Protein AF-A0A7E6FH90-F1 (afdb_monomer_lite)

Radius of gyration: 31.19 Å; chains: 1; bounding box: 46×38×112 Å

Secondary structure (DSSP, 8-state):
--PPPPTT-------------------S-SSSS-S------HHHHHHHHHHHHHHHHHHHTT--TT--HHHHHHHHHHHHHTT-HHHHHHHHHHHHHHHHHHHHHHHHHHHHHHHHTT-

Organism: NCBI:txid2607531

Foldseek 3Di:
DDDDDDPPPDDDDDDDDPPPPDDDDDDPPPPPPPDDLPVDDPVLLVVLLVLLLVCVVCVLVVNNPPDDPVSNVVSQVVCVVN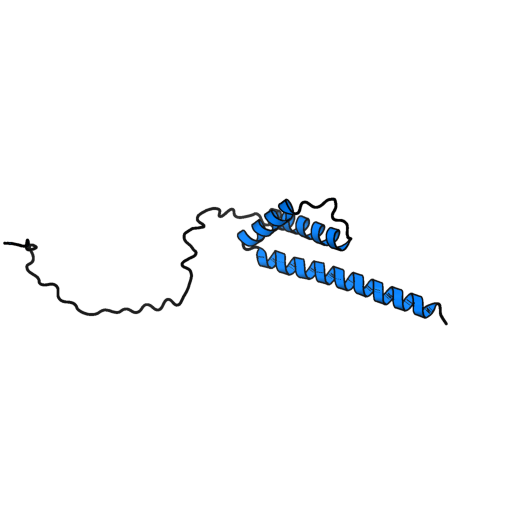VNVVVNVVSVVVSVVVSVVVVVVVVVVVVVVVVVVPD

Structure (mmCIF, N/CA/C/O backbone):
data_AF-A0A7E6FH90-F1
#
_entry.id   AF-A0A7E6FH90-F1
#
loop_
_atom_site.group_PDB
_atom_site.id
_atom_site.type_symbol
_atom_site.label_atom_id
_atom_site.label_alt_id
_atom_site.label_comp_id
_atom_site.label_asym_id
_atom_site.label_entity_id
_atom_site.label_seq_id
_atom_site.pdbx_PDB_ins_code
_atom_site.Cartn_x
_atom_site.Cartn_y
_atom_site.Cartn_z
_atom_site.occupancy
_atom_site.B_iso_or_equiv
_atom_site.auth_seq_id
_atom_site.auth_comp_id
_atom_site.auth_asym_id
_atom_site.auth_atom_id
_atom_site.pdbx_PDB_model_num
ATOM 1 N N . MET A 1 1 ? 6.254 1.906 -77.725 1.00 40.09 1 MET A N 1
ATOM 2 C CA . MET A 1 1 ? 7.715 1.812 -77.508 1.00 40.09 1 MET A CA 1
ATOM 3 C C . MET A 1 1 ? 7.954 2.051 -76.023 1.00 40.09 1 MET A C 1
ATOM 5 O O . MET A 1 1 ? 7.468 3.061 -75.552 1.00 40.09 1 MET A O 1
ATOM 9 N N . ALA A 1 2 ? 8.601 1.249 -75.191 1.00 45.19 2 ALA A N 1
ATOM 10 C CA . ALA A 1 2 ? 8.924 -0.172 -75.115 1.00 45.19 2 ALA A CA 1
ATOM 11 C C . ALA A 1 2 ? 9.238 -0.372 -73.613 1.00 45.19 2 ALA A C 1
ATOM 13 O O . ALA A 1 2 ? 10.025 0.399 -73.067 1.00 45.19 2 ALA A O 1
ATOM 14 N N . PHE A 1 3 ? 8.593 -1.316 -72.924 1.00 42.59 3 PHE A N 1
ATOM 15 C CA . PHE A 1 3 ? 9.002 -1.680 -71.562 1.00 42.59 3 PHE A CA 1
ATOM 16 C C . PHE A 1 3 ? 10.202 -2.641 -71.643 1.00 42.59 3 PHE A C 1
ATOM 18 O O . PHE A 1 3 ? 10.192 -3.512 -72.517 1.00 42.59 3 PHE A O 1
ATOM 25 N N . PRO A 1 4 ? 11.228 -2.504 -70.782 1.00 48.22 4 PRO A N 1
ATOM 26 C CA . PRO A 1 4 ? 12.382 -3.399 -70.791 1.00 48.22 4 PRO A CA 1
ATOM 27 C C . PRO A 1 4 ? 12.004 -4.810 -70.317 1.00 48.22 4 PRO A C 1
ATOM 29 O O . PRO A 1 4 ? 11.302 -4.970 -69.321 1.00 48.22 4 PRO A O 1
ATOM 32 N N . LEU A 1 5 ? 12.504 -5.821 -71.032 1.00 49.34 5 LEU A N 1
ATOM 33 C CA . LEU A 1 5 ? 12.411 -7.242 -70.695 1.00 49.34 5 LEU A CA 1
ATOM 34 C C . LEU A 1 5 ? 13.576 -7.642 -69.775 1.00 49.34 5 LEU A C 1
ATOM 36 O O . LEU A 1 5 ? 14.723 -7.274 -70.033 1.00 49.34 5 LEU A O 1
ATOM 40 N N . ASP A 1 6 ? 13.286 -8.419 -68.732 1.00 55.72 6 ASP A N 1
ATOM 41 C CA . ASP A 1 6 ? 14.291 -9.127 -67.932 1.00 55.72 6 ASP A CA 1
ATOM 42 C C . ASP A 1 6 ? 14.869 -10.329 -68.711 1.00 55.72 6 ASP A C 1
ATOM 44 O O . ASP A 1 6 ? 14.198 -10.903 -69.576 1.00 55.72 6 ASP A O 1
ATOM 48 N N . LYS A 1 7 ? 16.123 -10.708 -68.424 1.00 59.00 7 LYS A N 1
ATOM 49 C CA . LYS A 1 7 ? 16.938 -11.638 -69.237 1.00 59.00 7 LYS A CA 1
ATOM 50 C C . LYS A 1 7 ? 16.458 -13.097 -69.265 1.00 59.00 7 LYS A C 1
ATOM 52 O O . LYS A 1 7 ? 17.054 -13.902 -69.972 1.00 59.00 7 LYS A O 1
ATOM 57 N N . GLU A 1 8 ? 15.387 -13.436 -68.557 1.00 60.16 8 GLU A N 1
ATOM 58 C CA . GLU A 1 8 ? 14.900 -14.814 -68.417 1.00 60.16 8 GLU A CA 1
ATOM 59 C C . GLU A 1 8 ? 13.518 -15.074 -69.050 1.00 60.16 8 GLU A C 1
ATOM 61 O O . GLU A 1 8 ? 13.019 -16.193 -68.964 1.00 60.16 8 GLU A O 1
ATOM 66 N N . GLY A 1 9 ? 12.886 -14.090 -69.707 1.00 57.12 9 GLY A N 1
ATOM 67 C CA . GLY A 1 9 ? 11.748 -14.330 -70.614 1.00 57.12 9 GLY A CA 1
ATOM 68 C C . GLY A 1 9 ? 10.531 -15.071 -70.031 1.00 57.12 9 GLY A C 1
ATOM 69 O O . GLY A 1 9 ? 9.814 -15.735 -70.779 1.00 57.12 9 GLY A O 1
ATOM 70 N N . ARG A 1 10 ? 10.269 -14.993 -68.718 1.00 51.53 10 ARG A N 1
ATOM 71 C CA . ARG A 1 10 ? 9.124 -15.672 -68.086 1.00 51.53 10 ARG A CA 1
ATOM 72 C C . ARG A 1 10 ? 8.052 -14.689 -67.623 1.00 51.53 10 ARG A C 1
ATOM 74 O O . ARG A 1 10 ? 8.300 -13.791 -66.825 1.00 51.53 10 ARG A O 1
ATOM 81 N N . HIS A 1 11 ? 6.837 -14.915 -68.119 1.00 42.75 11 HIS A N 1
ATOM 82 C CA . HIS A 1 11 ? 5.613 -14.269 -67.662 1.00 42.75 11 HIS A CA 1
ATOM 83 C C . HIS A 1 11 ? 5.317 -14.681 -66.214 1.00 42.75 11 HIS A C 1
ATOM 85 O O . HIS A 1 11 ? 5.300 -15.869 -65.892 1.00 42.75 11 HIS A O 1
ATOM 91 N N . ALA A 1 12 ? 5.059 -13.702 -65.345 1.00 49.88 12 ALA A N 1
ATOM 92 C CA . ALA A 1 12 ? 4.534 -13.960 -64.012 1.00 49.88 12 ALA A CA 1
ATOM 93 C C . ALA A 1 12 ? 3.156 -14.633 -64.128 1.00 49.88 12 ALA A C 1
ATOM 95 O O . ALA A 1 12 ? 2.248 -14.083 -64.749 1.00 49.88 12 ALA A O 1
ATOM 96 N N . SER A 1 13 ? 2.995 -15.808 -63.515 1.00 45.16 13 SER A N 1
ATOM 97 C CA . SER A 1 13 ? 1.690 -16.436 -63.316 1.00 45.16 13 SER A CA 1
ATOM 98 C C . SER A 1 13 ? 1.565 -16.910 -61.875 1.00 45.16 13 SER A C 1
ATOM 100 O O . SER A 1 13 ? 2.428 -17.609 -61.348 1.00 45.16 13 SER A O 1
ATOM 102 N N . ALA A 1 14 ? 0.479 -16.473 -61.248 1.00 49.00 14 ALA A N 1
ATOM 103 C CA . ALA A 1 14 ? 0.104 -16.757 -59.878 1.00 49.00 14 ALA A CA 1
ATOM 104 C C . ALA A 1 14 ? -0.195 -18.248 -59.666 1.00 49.00 14 ALA A C 1
ATOM 106 O O . ALA A 1 14 ? -0.982 -18.838 -60.405 1.00 49.00 14 ALA A O 1
ATOM 107 N N . THR A 1 15 ? 0.351 -18.826 -58.596 1.00 48.94 15 THR A N 1
ATOM 108 C CA . THR A 1 15 ? -0.138 -20.081 -58.010 1.00 48.94 15 THR A CA 1
ATOM 109 C C . THR A 1 15 ? -0.150 -19.976 -56.490 1.00 48.94 15 THR A C 1
ATOM 111 O O . THR A 1 15 ? 0.787 -19.477 -55.870 1.00 48.94 15 THR A O 1
ATOM 114 N N . ALA A 1 16 ? -1.275 -20.403 -55.925 1.00 45.16 16 ALA A N 1
ATOM 115 C CA . ALA A 1 16 ? -1.746 -20.176 -54.571 1.00 45.16 16 ALA A CA 1
ATOM 116 C C . ALA A 1 16 ? -0.894 -20.817 -53.463 1.00 45.16 16 ALA A C 1
ATOM 118 O O . ALA A 1 16 ? -0.375 -21.920 -53.598 1.00 45.16 16 ALA A O 1
ATOM 119 N N . GLY A 1 17 ? -0.869 -20.140 -52.314 1.00 38.62 17 GLY A N 1
ATOM 120 C CA . GLY A 1 17 ? -0.299 -20.635 -51.066 1.00 38.62 17 GLY A CA 1
ATOM 121 C C . GLY A 1 17 ? -0.767 -19.798 -49.880 1.00 38.62 17 GLY A C 1
ATOM 122 O O . GLY A 1 17 ? 0.045 -19.203 -49.179 1.00 38.62 17 GLY A O 1
ATOM 123 N N . LEU A 1 18 ? -2.088 -19.718 -49.674 1.00 46.38 18 LEU A N 1
ATOM 124 C CA . LEU A 1 18 ? -2.695 -19.183 -48.452 1.00 46.38 18 LEU A CA 1
ATOM 125 C C . LEU A 1 18 ? -2.330 -20.108 -47.276 1.00 46.38 18 LEU A C 1
ATOM 127 O O . LEU A 1 18 ? -3.100 -20.976 -46.873 1.00 46.38 18 LEU A O 1
ATOM 131 N N . HIS A 1 19 ? -1.141 -19.936 -46.702 1.00 40.47 19 HIS A N 1
ATOM 132 C CA . HIS A 1 19 ? -0.826 -20.525 -45.407 1.00 40.47 19 HIS A CA 1
ATOM 133 C C . HIS A 1 19 ? -1.359 -19.578 -44.333 1.00 40.47 19 HIS A C 1
ATOM 135 O O . HIS A 1 19 ? -0.662 -18.703 -43.820 1.00 40.47 19 HIS A O 1
ATOM 141 N N . LYS A 1 20 ? -2.651 -19.747 -44.045 1.00 46.44 20 LYS A N 1
ATOM 142 C CA . LYS A 1 20 ? -3.382 -19.139 -42.936 1.00 46.44 20 LYS A CA 1
ATOM 143 C C . LYS A 1 20 ? -2.757 -19.619 -41.623 1.00 46.44 20 LYS A C 1
ATOM 145 O O . LYS A 1 20 ? -3.219 -20.577 -41.012 1.00 46.44 20 LYS A O 1
ATOM 150 N N . LYS A 1 21 ? -1.661 -18.980 -41.209 1.00 48.31 21 LYS A N 1
ATOM 151 C CA . LYS A 1 21 ? -1.111 -19.134 -39.863 1.00 48.31 21 LYS A CA 1
ATOM 152 C C . LYS A 1 21 ? -2.028 -18.354 -38.932 1.00 48.31 21 LYS A C 1
ATOM 154 O O . LYS A 1 21 ? -2.002 -17.130 -38.878 1.00 48.31 21 LYS A O 1
ATOM 159 N N . SER A 1 22 ? -2.910 -19.099 -38.285 1.00 44.03 22 SER A N 1
ATOM 160 C CA . SER A 1 22 ? -3.702 -18.654 -37.153 1.00 44.03 22 SER A CA 1
ATOM 161 C C . SER A 1 22 ? -2.779 -18.066 -36.080 1.00 44.03 22 SER A C 1
ATOM 163 O O . SER A 1 22 ? -2.129 -18.815 -35.361 1.00 44.03 22 SER A O 1
ATOM 165 N N . CYS A 1 23 ? -2.732 -16.741 -35.967 1.00 34.88 23 CYS A N 1
ATOM 166 C CA . CYS A 1 23 ? -2.421 -16.065 -34.713 1.00 34.88 23 CYS A CA 1
ATOM 167 C C . CYS A 1 23 ? -3.583 -15.122 -34.415 1.00 34.88 23 CYS A C 1
ATOM 169 O O . CYS A 1 23 ? -3.688 -14.015 -34.938 1.00 34.88 23 CYS A O 1
ATOM 171 N N . HIS A 1 24 ? -4.503 -15.654 -33.619 1.00 42.31 24 HIS A N 1
ATOM 172 C CA . HIS A 1 24 ? -5.523 -14.920 -32.894 1.00 42.31 24 HIS A CA 1
ATOM 173 C C . HIS A 1 24 ? -4.903 -13.707 -32.178 1.00 42.31 24 HIS A C 1
ATOM 175 O O . HIS A 1 24 ? -3.911 -13.857 -31.475 1.00 42.31 24 HIS A O 1
ATOM 181 N N . ALA A 1 25 ? -5.516 -12.539 -32.382 1.00 49.25 25 ALA A N 1
ATOM 182 C CA . ALA A 1 25 ? -5.598 -11.395 -31.472 1.00 49.25 25 ALA A CA 1
ATOM 183 C C . ALA A 1 25 ? -4.444 -11.177 -30.466 1.00 49.25 25 ALA A C 1
ATOM 185 O O . ALA A 1 25 ? -4.415 -11.846 -29.442 1.00 49.25 25 ALA A O 1
ATOM 186 N N . CYS A 1 26 ? -3.606 -10.149 -30.671 1.00 36.94 26 CYS A N 1
ATOM 187 C CA . CYS A 1 26 ? -3.297 -9.157 -29.624 1.00 36.94 26 CYS A CA 1
ATOM 188 C C . CYS A 1 26 ? -2.290 -8.077 -30.068 1.00 36.94 26 CYS A C 1
ATOM 190 O O . CYS A 1 26 ? -1.226 -8.363 -30.606 1.00 36.94 26 CYS A O 1
ATOM 192 N N . THR A 1 27 ? -2.624 -6.836 -29.701 1.00 46.44 27 THR A N 1
ATOM 193 C CA . THR A 1 27 ? -1.724 -5.726 -29.325 1.00 46.44 27 THR A CA 1
ATOM 194 C C . THR A 1 27 ? -0.838 -5.063 -30.390 1.00 46.44 27 THR A C 1
ATOM 196 O O . THR A 1 27 ? 0.374 -5.229 -30.428 1.00 46.44 27 THR A O 1
ATOM 199 N N . PHE A 1 28 ? -1.442 -4.105 -31.099 1.00 44.66 28 PHE A N 1
ATOM 200 C CA . PHE A 1 28 ? -0.776 -2.953 -31.733 1.00 44.66 28 PHE A CA 1
ATOM 201 C C . PHE A 1 28 ? -0.193 -1.942 -30.701 1.00 44.66 28 PHE A C 1
ATOM 203 O O . PHE A 1 28 ? 0.443 -0.960 -31.063 1.00 44.66 28 PHE A O 1
ATOM 210 N N . VAL A 1 29 ? -0.359 -2.189 -29.392 1.00 48.16 29 VAL A N 1
ATOM 211 C CA . VAL A 1 29 ? 0.091 -1.328 -28.276 1.00 48.16 29 VAL A CA 1
ATOM 212 C C . VAL A 1 29 ? 1.386 -1.865 -27.650 1.00 48.16 29 VAL A C 1
ATOM 214 O O . VAL A 1 29 ? 1.478 -2.054 -26.443 1.00 48.16 29 VAL A O 1
ATOM 217 N N . HIS A 1 30 ? 2.387 -2.194 -28.465 1.00 48.84 30 HIS A N 1
ATOM 218 C CA . HIS A 1 30 ? 3.672 -2.693 -27.948 1.00 48.84 30 HIS A CA 1
ATOM 219 C C . HIS A 1 30 ? 4.906 -2.022 -28.573 1.00 48.84 30 HIS A C 1
ATOM 221 O O . HIS A 1 30 ? 6.026 -2.439 -28.309 1.00 48.84 30 HIS A O 1
ATOM 227 N N . CYS A 1 31 ? 4.733 -0.957 -29.371 1.00 42.09 31 CYS A N 1
ATOM 228 C CA . CYS A 1 31 ? 5.847 -0.306 -30.079 1.00 42.09 31 CYS A CA 1
ATOM 229 C C . CYS A 1 31 ? 6.124 1.164 -29.680 1.00 42.09 31 CYS A C 1
ATOM 231 O O . CYS A 1 31 ? 7.029 1.766 -30.245 1.00 42.09 31 CYS A O 1
ATOM 233 N N . PHE A 1 32 ? 5.401 1.761 -28.717 1.00 40.72 32 PHE A N 1
ATOM 234 C CA . PHE A 1 32 ? 5.689 3.137 -28.249 1.00 40.72 32 PHE A CA 1
ATOM 235 C C . PHE A 1 32 ? 6.296 3.218 -26.836 1.00 40.72 32 PHE A C 1
ATOM 237 O O . PHE A 1 32 ? 6.884 4.231 -26.482 1.00 40.72 32 PHE A O 1
ATOM 244 N N . VAL A 1 33 ? 6.233 2.152 -26.031 1.00 50.94 33 VAL A N 1
ATOM 245 C CA . VAL A 1 33 ? 6.828 2.129 -24.677 1.00 50.94 33 VAL A CA 1
ATOM 246 C C . VAL A 1 33 ? 8.117 1.310 -24.701 1.00 50.94 33 VAL A C 1
ATOM 248 O O . VAL A 1 33 ? 8.270 0.299 -24.023 1.00 50.94 33 VAL A O 1
ATOM 251 N N . GLY A 1 34 ? 9.036 1.707 -25.576 1.00 45.97 34 GLY A N 1
ATOM 252 C CA . GLY A 1 34 ? 10.389 1.181 -25.575 1.00 45.97 34 GLY A CA 1
ATOM 253 C C . GLY A 1 34 ? 11.175 1.761 -24.402 1.00 45.97 34 GLY A C 1
ATOM 254 O O . GLY A 1 34 ? 11.378 2.967 -24.327 1.00 45.97 34 GLY A O 1
ATOM 255 N N . PHE A 1 35 ? 11.691 0.865 -23.563 1.00 46.19 35 PHE A N 1
ATOM 256 C CA . PHE A 1 35 ? 12.999 1.018 -22.928 1.00 46.19 35 PHE A CA 1
ATOM 257 C C . PHE A 1 35 ? 13.104 1.902 -21.674 1.00 46.19 35 PHE A C 1
ATOM 259 O O . PHE A 1 35 ? 13.946 2.786 -21.587 1.00 46.19 35 PHE A O 1
ATOM 266 N N . VAL A 1 36 ? 12.351 1.565 -20.627 1.00 47.31 36 VAL A N 1
ATOM 267 C CA . VAL A 1 36 ? 12.888 1.672 -19.258 1.00 47.31 36 VAL A CA 1
ATOM 268 C C . VAL A 1 36 ? 12.520 0.389 -18.522 1.00 47.31 36 VAL A C 1
ATOM 270 O O . VAL A 1 36 ? 11.624 0.361 -17.687 1.00 47.31 36 VAL A O 1
ATOM 273 N N . GLN A 1 37 ? 13.181 -0.718 -18.867 1.00 52.47 37 GLN A N 1
ATOM 274 C CA . GLN A 1 37 ? 13.140 -1.904 -18.016 1.00 52.47 37 GLN A CA 1
ATOM 275 C C . GLN A 1 37 ? 14.126 -1.684 -16.866 1.00 52.47 37 GLN A C 1
ATOM 277 O O . GLN A 1 37 ? 15.215 -2.248 -16.843 1.00 52.47 37 GLN A O 1
ATOM 282 N N . MET A 1 38 ? 13.758 -0.804 -15.934 1.00 54.41 38 MET A N 1
ATOM 283 C CA . MET A 1 38 ? 14.417 -0.745 -14.636 1.00 54.41 38 MET A CA 1
ATOM 284 C C . MET A 1 38 ? 13.903 -1.953 -13.869 1.00 54.41 38 MET A C 1
ATOM 286 O O . MET A 1 38 ? 12.772 -1.966 -13.395 1.00 54.41 38 MET A O 1
ATOM 290 N N . THR A 1 39 ? 14.687 -3.022 -13.805 1.00 61.41 39 THR A N 1
ATOM 291 C CA . THR A 1 39 ? 14.392 -4.114 -12.880 1.00 61.41 39 THR A CA 1
ATOM 292 C C . THR A 1 39 ? 14.435 -3.527 -11.471 1.00 61.41 39 THR A C 1
ATOM 294 O O . THR A 1 39 ? 15.514 -3.251 -10.949 1.00 61.41 39 THR A O 1
ATOM 297 N N . MET A 1 40 ? 13.268 -3.237 -10.897 1.00 70.81 40 MET A N 1
ATOM 298 C CA . MET A 1 40 ? 13.166 -2.695 -9.546 1.00 70.81 40 MET A CA 1
ATOM 299 C C . MET A 1 40 ? 13.516 -3.799 -8.551 1.00 70.81 40 MET A C 1
ATOM 301 O O . MET A 1 40 ? 12.963 -4.894 -8.620 1.00 70.81 40 MET A O 1
ATOM 305 N N . ASP A 1 41 ? 14.443 -3.509 -7.637 1.00 84.81 41 ASP A N 1
ATOM 306 C CA . ASP A 1 41 ? 14.797 -4.423 -6.550 1.00 84.81 41 ASP A CA 1
ATOM 307 C C . ASP A 1 41 ? 13.563 -4.663 -5.667 1.00 84.81 41 ASP A C 1
ATOM 309 O O . ASP A 1 41 ? 12.815 -3.737 -5.331 1.00 84.81 41 ASP A O 1
ATOM 313 N N . GLU A 1 42 ? 13.361 -5.911 -5.257 1.00 84.56 42 GLU A N 1
ATOM 314 C CA . GLU A 1 42 ? 12.280 -6.311 -4.366 1.00 84.56 42 GLU A CA 1
ATOM 315 C C . GLU A 1 42 ? 12.272 -5.487 -3.067 1.00 84.56 42 GLU A C 1
ATOM 317 O O . GLU A 1 42 ? 11.205 -5.137 -2.548 1.00 84.56 42 GLU A O 1
ATOM 322 N N . LYS A 1 43 ? 13.448 -5.101 -2.555 1.00 88.19 43 LYS A N 1
ATOM 323 C CA . LYS A 1 43 ? 13.560 -4.223 -1.378 1.00 88.19 43 LYS A CA 1
ATOM 324 C C . LYS A 1 43 ? 12.919 -2.861 -1.619 1.00 88.19 43 LYS A C 1
ATOM 326 O O . LYS A 1 43 ? 12.195 -2.367 -0.759 1.00 88.19 43 LYS A O 1
ATOM 331 N N . TYR A 1 44 ? 13.136 -2.276 -2.794 1.00 88.44 44 TYR A N 1
ATOM 332 C CA . TYR A 1 44 ? 12.567 -0.979 -3.152 1.00 88.44 44 TYR A CA 1
ATOM 333 C C . TYR A 1 44 ? 11.042 -1.055 -3.297 1.00 88.44 44 TYR A C 1
ATOM 335 O O . TYR A 1 44 ? 10.326 -0.207 -2.764 1.00 88.44 44 TYR A O 1
ATOM 343 N N . VAL A 1 45 ? 10.533 -2.125 -3.917 1.00 87.81 45 VAL A N 1
ATOM 344 C CA . VAL A 1 45 ? 9.088 -2.392 -4.019 1.00 87.81 45 VAL A CA 1
ATOM 345 C C . VAL A 1 45 ? 8.446 -2.515 -2.631 1.00 87.81 45 VAL A C 1
ATOM 347 O O . VAL A 1 45 ? 7.372 -1.961 -2.392 1.00 87.81 45 VAL A O 1
ATOM 350 N N . ASN A 1 46 ? 9.106 -3.200 -1.692 1.00 91.06 46 ASN A N 1
ATOM 351 C CA . ASN A 1 46 ? 8.641 -3.307 -0.305 1.00 91.06 46 ASN A CA 1
ATOM 352 C C . ASN A 1 46 ? 8.664 -1.959 0.433 1.00 91.06 46 ASN A C 1
ATOM 354 O O . ASN A 1 46 ? 7.732 -1.662 1.185 1.00 91.06 46 ASN A O 1
ATOM 358 N N . SER A 1 47 ? 9.680 -1.124 0.205 1.00 92.06 47 SER A N 1
ATOM 359 C CA . SER A 1 47 ? 9.742 0.229 0.770 1.00 92.06 47 SER A CA 1
ATOM 360 C C . SER A 1 47 ? 8.594 1.105 0.268 1.00 92.06 47 SER A C 1
ATOM 362 O O . SER A 1 47 ? 7.909 1.731 1.078 1.00 92.06 47 SER A O 1
ATOM 364 N N . ILE A 1 48 ? 8.320 1.089 -1.043 1.00 92.06 48 ILE A N 1
ATOM 365 C CA . ILE A 1 48 ? 7.177 1.804 -1.627 1.00 92.06 48 ILE A CA 1
ATOM 366 C C . ILE A 1 48 ? 5.860 1.306 -1.019 1.00 92.06 48 ILE A C 1
ATOM 368 O O . ILE A 1 48 ? 5.026 2.109 -0.598 1.00 92.06 48 ILE A O 1
ATOM 372 N N . TRP A 1 49 ? 5.679 -0.014 -0.939 1.00 92.88 49 TRP A N 1
ATOM 373 C CA . TRP A 1 49 ? 4.483 -0.603 -0.342 1.00 92.88 49 TRP A CA 1
ATOM 374 C C . TRP A 1 49 ? 4.297 -0.174 1.119 1.00 92.88 49 TRP A C 1
ATOM 376 O O . TRP A 1 49 ? 3.189 0.169 1.524 1.00 92.88 49 TRP A O 1
ATOM 386 N N . THR A 1 50 ? 5.376 -0.129 1.901 1.00 92.75 50 THR A N 1
ATOM 387 C CA . THR A 1 50 ? 5.338 0.308 3.305 1.00 92.75 50 THR A CA 1
ATOM 388 C C . THR A 1 50 ? 4.892 1.765 3.422 1.00 92.75 50 THR A C 1
ATOM 390 O O . THR A 1 50 ? 4.052 2.088 4.261 1.00 92.75 50 THR A O 1
ATOM 393 N N . LEU A 1 51 ? 5.397 2.635 2.545 1.00 92.50 51 LEU A N 1
ATOM 394 C CA . LEU A 1 51 ? 5.011 4.044 2.494 1.00 92.50 51 LEU A CA 1
ATOM 395 C C . LEU A 1 51 ? 3.521 4.197 2.145 1.00 92.50 51 LEU A C 1
ATOM 397 O O . LEU A 1 51 ? 2.792 4.902 2.845 1.00 92.50 51 LEU A O 1
ATOM 401 N N . LEU A 1 52 ? 3.046 3.474 1.125 1.00 93.44 52 LEU 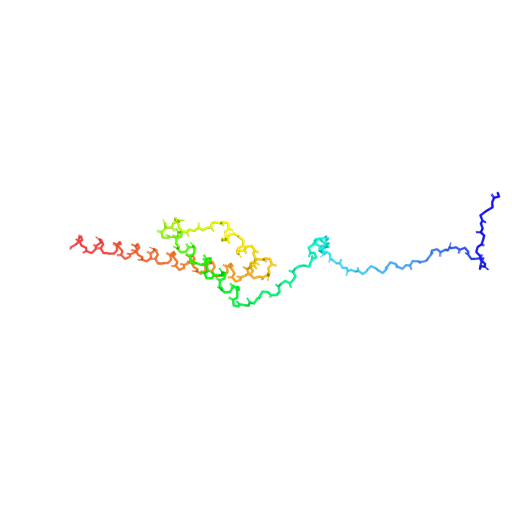A N 1
ATOM 402 C CA . LEU A 1 52 ? 1.631 3.457 0.736 1.00 93.44 52 LEU A CA 1
ATOM 403 C C . LEU A 1 52 ? 0.736 2.929 1.866 1.00 93.44 52 LEU A C 1
ATOM 405 O O . LEU A 1 52 ? -0.280 3.548 2.182 1.00 93.44 52 LEU A O 1
ATOM 409 N N . ARG A 1 53 ? 1.128 1.827 2.516 1.00 92.38 53 ARG A N 1
ATOM 410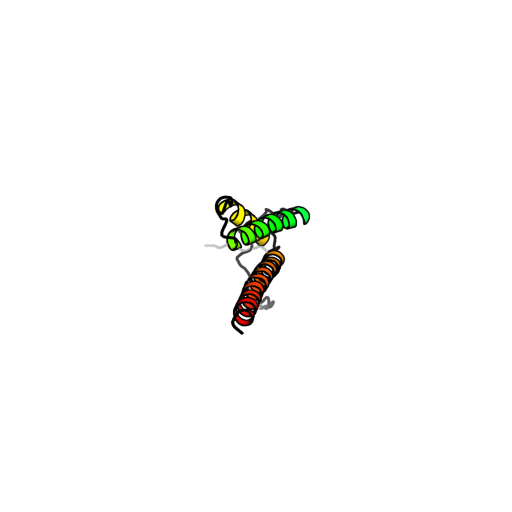 C CA . ARG A 1 53 ? 0.414 1.248 3.663 1.00 92.38 53 ARG A CA 1
ATOM 411 C C . ARG A 1 53 ? 0.270 2.254 4.802 1.00 92.38 53 ARG A C 1
ATOM 413 O O . ARG A 1 53 ? -0.836 2.429 5.310 1.00 92.38 53 ARG A O 1
ATOM 420 N N . ASN A 1 54 ? 1.356 2.929 5.172 1.00 92.00 54 ASN A N 1
ATOM 421 C CA . ASN A 1 54 ? 1.335 3.935 6.233 1.00 92.00 54 ASN A CA 1
ATOM 422 C C . ASN A 1 54 ? 0.393 5.092 5.876 1.00 92.00 54 ASN A C 1
ATOM 424 O O . ASN A 1 54 ? -0.424 5.493 6.700 1.00 92.00 54 ASN A O 1
ATOM 428 N N . ALA A 1 55 ? 0.436 5.575 4.632 1.00 92.44 55 ALA A N 1
ATOM 429 C CA . ALA A 1 55 ? -0.463 6.630 4.175 1.00 92.44 55 ALA A CA 1
ATOM 430 C C . ALA A 1 55 ? -1.942 6.220 4.243 1.00 92.44 55 ALA A C 1
ATOM 432 O O . ALA A 1 55 ? -2.774 6.992 4.716 1.00 92.44 55 ALA A O 1
ATOM 433 N N . ILE A 1 56 ? -2.273 4.990 3.836 1.00 91.00 56 ILE A N 1
ATOM 434 C CA . ILE A 1 56 ? -3.639 4.451 3.935 1.00 91.00 56 ILE A CA 1
ATOM 435 C C . ILE A 1 56 ? -4.104 4.424 5.398 1.00 91.00 56 ILE A C 1
ATOM 437 O O . ILE A 1 56 ? -5.227 4.838 5.693 1.00 91.00 56 ILE A O 1
ATOM 441 N N . GLN A 1 57 ? -3.245 3.987 6.322 1.00 90.62 57 GLN A N 1
ATOM 442 C CA . GLN A 1 57 ? -3.561 3.957 7.753 1.00 90.62 57 GLN A CA 1
ATOM 443 C C . GLN A 1 57 ? -3.746 5.361 8.343 1.00 90.62 57 GLN A C 1
ATOM 445 O O . GLN A 1 57 ? -4.657 5.573 9.142 1.00 90.62 57 GLN A O 1
ATOM 450 N N . GLU A 1 58 ? -2.929 6.335 7.948 1.00 90.38 58 GLU A N 1
ATOM 451 C CA . GLU A 1 58 ? -3.077 7.720 8.405 1.00 90.38 58 GLU A CA 1
ATOM 452 C C . GLU A 1 58 ? -4.375 8.357 7.873 1.00 90.38 58 GLU A C 1
ATOM 454 O O . GLU A 1 58 ? -5.116 8.979 8.642 1.00 90.38 58 GLU A O 1
ATOM 459 N N . ILE A 1 59 ? -4.755 8.083 6.616 1.00 89.62 59 ILE A N 1
ATOM 460 C CA . ILE A 1 59 ? -6.061 8.486 6.057 1.00 89.62 59 ILE A CA 1
ATOM 461 C C . ILE A 1 59 ? -7.212 7.871 6.866 1.00 89.62 59 ILE A C 1
ATOM 463 O O . ILE A 1 59 ? -8.148 8.574 7.252 1.00 89.62 59 ILE A O 1
ATOM 467 N N . GLN A 1 60 ? -7.130 6.577 7.183 1.00 86.38 60 GLN A N 1
ATOM 468 C CA . GLN A 1 60 ? -8.115 5.875 8.013 1.00 86.38 60 GLN A CA 1
ATOM 469 C C . GLN A 1 60 ? -8.230 6.450 9.440 1.00 86.38 60 GLN A C 1
ATOM 471 O O . GLN A 1 60 ? -9.310 6.426 10.038 1.00 86.38 60 GLN A O 1
ATOM 476 N N . LYS A 1 61 ? -7.140 7.002 9.988 1.00 86.81 61 LYS A N 1
ATOM 477 C CA . LYS A 1 61 ? -7.112 7.716 11.280 1.00 86.81 61 LYS A CA 1
ATOM 478 C C . LYS A 1 61 ? -7.567 9.178 11.187 1.00 86.81 61 LYS A C 1
ATOM 480 O O . LYS A 1 61 ? -7.609 9.852 12.212 1.00 86.81 61 LYS A O 1
ATOM 485 N N . LYS A 1 62 ? -7.941 9.662 9.995 1.00 87.06 62 LYS A N 1
ATOM 486 C CA . LYS A 1 62 ? -8.256 11.072 9.692 1.00 87.06 62 LYS A CA 1
ATOM 487 C C . LYS A 1 62 ? -7.065 12.031 9.852 1.00 87.06 62 LYS A C 1
ATOM 489 O O . LYS A 1 62 ? -7.271 13.231 10.012 1.00 87.06 62 LYS A O 1
ATOM 494 N N . ASN A 1 63 ? -5.836 11.527 9.763 1.00 83.31 63 ASN A N 1
ATOM 495 C CA . ASN A 1 63 ? -4.616 12.326 9.830 1.00 83.31 63 ASN A CA 1
ATOM 496 C C . ASN A 1 63 ? -4.008 12.474 8.427 1.00 83.31 63 ASN A C 1
ATOM 498 O O . ASN A 1 63 ? -3.239 11.634 7.977 1.00 83.31 63 ASN A O 1
ATOM 502 N N . ASN A 1 64 ? -4.402 13.518 7.694 1.00 81.44 64 ASN A N 1
ATOM 503 C CA . ASN A 1 64 ? -3.965 13.723 6.303 1.00 81.44 64 ASN A CA 1
ATOM 504 C C . ASN A 1 64 ? -2.922 14.839 6.131 1.00 81.44 64 ASN A C 1
ATOM 506 O O . ASN A 1 64 ? -2.337 14.961 5.058 1.00 81.44 64 ASN A O 1
ATOM 510 N N . SER A 1 65 ? -2.641 15.611 7.183 1.00 77.31 65 SER A N 1
ATOM 511 C CA . SER A 1 65 ? -1.815 16.823 7.118 1.00 77.31 65 SER A CA 1
ATOM 512 C C . SER A 1 65 ? -0.332 16.568 6.808 1.00 77.31 65 SER A C 1
ATOM 514 O O . SER A 1 65 ? 0.400 17.515 6.543 1.00 77.31 65 SER A O 1
ATOM 516 N N . GLY A 1 66 ? 0.122 15.309 6.850 1.00 79.75 66 GLY A N 1
ATOM 517 C CA . GLY A 1 66 ? 1.509 14.904 6.587 1.00 79.75 66 GLY A CA 1
ATOM 518 C C . GLY A 1 66 ? 1.715 14.077 5.313 1.00 79.75 66 GLY A C 1
ATOM 519 O O . GLY A 1 66 ? 2.789 13.507 5.144 1.00 79.75 66 GLY A O 1
ATOM 520 N N . LEU A 1 67 ? 0.704 13.953 4.443 1.00 86.88 67 LEU A N 1
ATOM 521 C CA . LEU A 1 67 ? 0.767 13.086 3.262 1.00 86.88 67 LEU A CA 1
ATOM 522 C C . LEU A 1 67 ? 0.947 13.887 1.968 1.00 86.88 67 LEU A C 1
ATOM 524 O O . LEU A 1 67 ? 0.161 14.781 1.660 1.00 86.88 67 LEU A O 1
ATOM 528 N N . SER A 1 68 ? 1.945 13.510 1.166 1.00 89.25 68 SER A N 1
ATOM 529 C CA . SER A 1 68 ? 2.115 14.021 -0.197 1.00 89.25 68 SER A CA 1
ATOM 530 C C . SER A 1 68 ? 1.351 13.146 -1.191 1.00 89.25 68 SER A C 1
ATOM 532 O O . SER A 1 68 ? 1.777 12.041 -1.531 1.00 89.25 68 SER A O 1
ATOM 534 N N . PHE A 1 69 ? 0.212 13.636 -1.685 1.00 85.38 69 PHE A N 1
ATOM 535 C CA . PHE A 1 69 ? -0.594 12.908 -2.673 1.00 85.38 69 PHE A CA 1
ATOM 536 C C . PHE A 1 69 ? 0.168 12.637 -3.976 1.00 85.38 69 PHE A C 1
ATOM 538 O O . PHE A 1 69 ? 0.010 11.572 -4.572 1.00 85.38 69 PHE A O 1
ATOM 545 N N . GLU A 1 70 ? 1.016 13.576 -4.403 1.00 91.12 70 GLU A N 1
ATOM 546 C CA . GLU A 1 70 ? 1.814 13.431 -5.621 1.00 91.12 70 GLU A CA 1
ATOM 547 C C . GLU A 1 70 ? 2.844 12.302 -5.485 1.00 91.12 70 GLU A C 1
ATOM 549 O O . GLU A 1 70 ? 2.975 11.463 -6.379 1.00 91.12 70 GLU A O 1
ATOM 554 N N . GLU A 1 71 ? 3.543 12.243 -4.351 1.00 91.56 71 GLU A N 1
ATOM 555 C CA . GLU A 1 71 ? 4.533 11.201 -4.080 1.00 91.56 71 GLU A CA 1
ATOM 556 C C . GLU A 1 71 ? 3.876 9.818 -4.021 1.00 91.56 71 GLU A C 1
ATOM 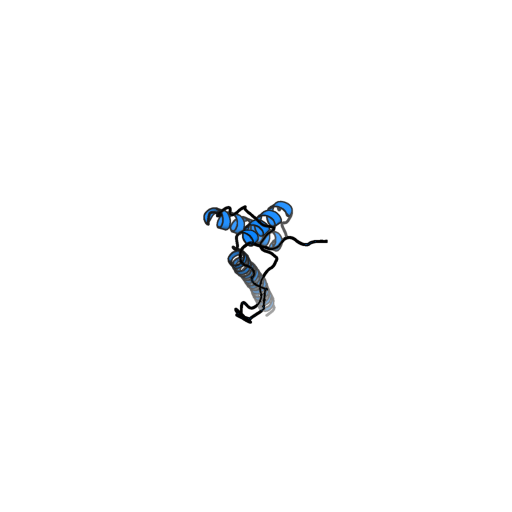558 O O . GLU A 1 71 ? 4.341 8.878 -4.671 1.00 91.56 71 GLU A O 1
ATOM 563 N N . LEU A 1 72 ? 2.748 9.704 -3.314 1.00 92.50 72 LEU A N 1
ATOM 564 C CA . LEU A 1 72 ? 1.975 8.463 -3.225 1.00 92.50 72 LEU A CA 1
ATOM 565 C C . LEU A 1 72 ? 1.523 7.979 -4.607 1.00 92.50 72 LEU A C 1
ATOM 567 O O . LEU A 1 72 ? 1.660 6.795 -4.924 1.00 92.50 72 LEU A O 1
ATOM 571 N N . TYR A 1 73 ? 1.041 8.889 -5.455 1.00 92.12 73 TYR A N 1
ATOM 572 C CA . TYR A 1 73 ? 0.615 8.555 -6.811 1.00 92.12 73 TYR A CA 1
ATOM 573 C C . TYR A 1 73 ? 1.783 8.065 -7.682 1.00 92.12 73 TYR A C 1
ATOM 575 O O . TYR A 1 73 ? 1.667 7.024 -8.333 1.00 92.12 73 TYR A O 1
ATOM 583 N N . ARG A 1 74 ? 2.934 8.756 -7.660 1.00 92.00 74 ARG A N 1
ATOM 584 C CA . ARG A 1 74 ? 4.146 8.353 -8.404 1.00 92.00 74 ARG A CA 1
ATOM 585 C C . ARG A 1 74 ? 4.643 6.972 -7.975 1.00 92.00 74 ARG A C 1
ATOM 587 O O . ARG A 1 74 ? 4.997 6.145 -8.819 1.00 92.00 74 ARG A O 1
ATOM 594 N N . ASN A 1 75 ? 4.625 6.713 -6.674 1.00 90.94 75 ASN A N 1
ATOM 595 C CA . ASN A 1 75 ? 5.039 5.453 -6.071 1.00 90.94 75 ASN A CA 1
ATOM 596 C C . ASN A 1 75 ? 4.119 4.286 -6.470 1.00 90.94 75 ASN A C 1
ATOM 598 O O . ASN A 1 75 ? 4.596 3.242 -6.925 1.00 90.94 75 ASN A O 1
ATOM 602 N N . ALA A 1 76 ? 2.800 4.476 -6.397 1.00 91.50 76 ALA A N 1
ATOM 603 C CA . ALA A 1 76 ? 1.833 3.473 -6.840 1.00 91.50 76 ALA A CA 1
ATOM 604 C C . ALA A 1 76 ? 1.933 3.206 -8.352 1.00 91.50 76 ALA A C 1
ATOM 606 O O . ALA A 1 76 ? 1.973 2.048 -8.777 1.00 91.50 76 ALA A O 1
ATOM 607 N N . TYR A 1 77 ? 2.044 4.265 -9.163 1.00 91.06 77 TYR A N 1
ATOM 608 C CA . TYR A 1 77 ? 2.245 4.149 -10.609 1.00 91.06 77 TYR A CA 1
ATOM 609 C C . TYR A 1 77 ? 3.505 3.341 -10.938 1.00 91.06 77 TYR A C 1
ATOM 611 O O . TYR A 1 77 ? 3.460 2.435 -11.770 1.00 91.06 77 TYR A O 1
ATOM 619 N N . THR A 1 78 ? 4.606 3.604 -10.231 1.00 88.88 78 THR A N 1
ATOM 620 C CA . THR A 1 78 ? 5.867 2.872 -10.398 1.00 88.88 78 THR A CA 1
ATOM 621 C C . THR A 1 78 ? 5.689 1.378 -10.121 1.00 88.88 78 THR A C 1
ATOM 623 O O . THR A 1 78 ? 6.160 0.564 -10.914 1.00 88.88 78 THR A O 1
ATOM 626 N N . MET A 1 79 ? 4.964 0.983 -9.069 1.00 87.56 79 MET A N 1
ATOM 627 C CA . MET A 1 79 ? 4.687 -0.438 -8.805 1.00 87.56 79 MET A CA 1
ATOM 628 C C . MET A 1 79 ? 3.866 -1.099 -9.922 1.00 87.56 79 MET A C 1
ATOM 630 O O . MET A 1 79 ? 4.170 -2.222 -10.327 1.00 87.56 79 MET A O 1
ATOM 634 N N . VAL A 1 80 ? 2.837 -0.421 -10.436 1.00 89.62 80 VAL A N 1
ATOM 635 C CA . VAL A 1 80 ? 1.973 -0.963 -11.501 1.00 89.62 80 VAL A CA 1
ATOM 636 C C . VAL A 1 80 ? 2.733 -1.082 -12.823 1.00 89.62 80 VAL A C 1
ATOM 638 O O . VAL A 1 80 ? 2.619 -2.100 -13.510 1.00 89.62 80 VAL A O 1
ATOM 641 N N . LEU A 1 81 ? 3.553 -0.081 -13.150 1.00 88.50 81 LEU A N 1
ATOM 642 C CA . LEU A 1 81 ? 4.378 -0.063 -14.356 1.00 88.50 81 LEU A CA 1
ATOM 643 C C . LEU A 1 81 ? 5.348 -1.254 -14.393 1.00 88.50 81 LEU A C 1
ATOM 645 O O . LEU A 1 81 ? 5.456 -1.928 -15.416 1.00 88.50 81 LEU A O 1
ATOM 649 N N . HIS A 1 82 ? 5.967 -1.573 -13.254 1.00 85.38 82 HIS A N 1
ATOM 650 C CA . HIS A 1 82 ? 6.899 -2.697 -13.103 1.00 85.38 82 HIS A CA 1
ATOM 651 C C . HIS A 1 82 ? 6.206 -4.042 -12.825 1.00 85.38 82 HIS A C 1
ATOM 653 O O . HIS A 1 82 ? 6.838 -4.973 -12.339 1.00 85.38 82 HIS A O 1
ATOM 659 N N . LYS A 1 83 ? 4.908 -4.173 -13.140 1.00 86.94 83 LYS A N 1
ATOM 660 C CA . LYS A 1 83 ? 4.127 -5.419 -13.002 1.00 86.94 83 LYS A CA 1
ATOM 661 C C . LYS A 1 83 ? 3.947 -5.925 -11.559 1.00 86.94 83 LYS A C 1
ATOM 663 O O . LYS A 1 83 ? 3.518 -7.056 -11.366 1.00 86.94 83 LYS A O 1
ATOM 668 N N . HIS A 1 84 ? 4.142 -5.083 -10.544 1.00 86.94 84 HIS A N 1
ATOM 669 C CA . HIS A 1 84 ? 3.888 -5.412 -9.130 1.00 86.94 84 HIS A CA 1
ATOM 670 C C . HIS A 1 84 ? 2.481 -5.009 -8.646 1.00 86.94 84 HIS A C 1
ATOM 672 O O . HIS A 1 84 ? 2.245 -4.838 -7.448 1.00 86.94 84 HIS A O 1
ATOM 678 N N . GLY A 1 85 ? 1.524 -4.864 -9.569 1.00 88.44 85 GLY A N 1
ATOM 679 C CA . GLY A 1 85 ? 0.149 -4.465 -9.251 1.00 88.44 85 GLY A CA 1
ATOM 680 C C . GLY A 1 85 ? -0.613 -5.479 -8.389 1.00 88.44 85 GLY A C 1
ATOM 681 O O . GLY A 1 85 ? -1.419 -5.084 -7.553 1.00 88.44 85 GLY A O 1
ATOM 682 N N . GLU A 1 86 ? -0.324 -6.775 -8.528 1.00 90.31 86 GLU A N 1
ATOM 683 C CA . GLU A 1 86 ? -0.970 -7.829 -7.729 1.00 90.31 86 GLU A CA 1
ATOM 684 C C . GLU A 1 86 ? -0.650 -7.698 -6.232 1.00 90.31 86 GLU A C 1
ATOM 686 O O . GLU A 1 86 ? -1.548 -7.772 -5.390 1.00 90.31 86 GLU A O 1
ATOM 691 N N . LYS A 1 87 ? 0.621 -7.431 -5.901 1.00 89.00 87 LYS A N 1
ATOM 692 C CA . LYS A 1 87 ? 1.078 -7.200 -4.524 1.00 89.00 87 LYS A CA 1
ATOM 693 C C . LYS A 1 87 ? 0.413 -5.966 -3.922 1.00 89.00 87 LYS A C 1
ATOM 695 O O . LYS A 1 87 ? -0.039 -6.011 -2.782 1.00 89.00 87 LYS A O 1
ATOM 700 N N . LEU A 1 88 ? 0.307 -4.895 -4.712 1.00 91.12 88 LEU A N 1
ATOM 701 C CA . LEU A 1 88 ? -0.377 -3.668 -4.309 1.00 91.12 88 LEU A CA 1
ATOM 702 C C . LEU A 1 88 ? -1.862 -3.926 -4.007 1.00 91.12 88 LEU A C 1
ATOM 704 O O . LEU A 1 88 ? -2.356 -3.508 -2.965 1.00 91.12 88 LEU A O 1
ATOM 708 N N . TYR A 1 89 ? -2.568 -4.634 -4.893 1.00 92.44 89 TYR A N 1
ATOM 709 C CA . TYR A 1 89 ? -3.991 -4.932 -4.720 1.00 92.44 89 TYR A CA 1
ATOM 710 C C . TYR A 1 89 ? -4.252 -5.838 -3.511 1.00 92.44 89 TYR A C 1
ATOM 712 O O . TYR A 1 89 ? -5.137 -5.561 -2.700 1.00 92.44 89 TYR A O 1
ATOM 720 N N . THR A 1 90 ? -3.461 -6.902 -3.372 1.00 93.94 90 THR A N 1
ATOM 721 C CA . THR A 1 90 ? -3.596 -7.863 -2.271 1.00 93.94 90 THR A CA 1
ATOM 722 C C . THR A 1 90 ? -3.321 -7.198 -0.928 1.00 93.94 90 THR A C 1
ATOM 724 O O . THR A 1 90 ? -4.162 -7.278 -0.034 1.00 93.94 90 THR A O 1
ATOM 727 N N . GLY A 1 91 ? -2.216 -6.458 -0.816 1.00 92.25 91 GLY A N 1
ATOM 728 C CA . GLY A 1 91 ? -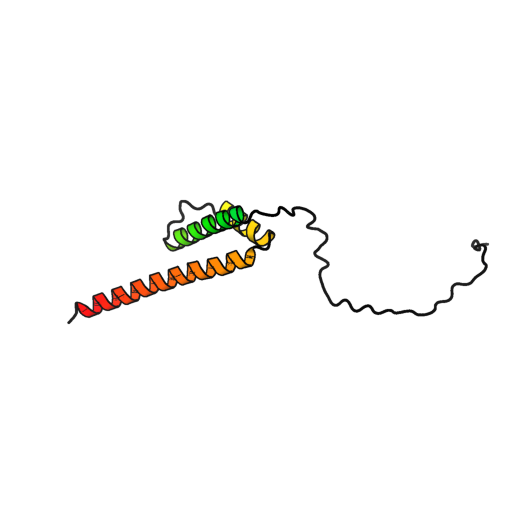1.882 -5.743 0.411 1.00 92.25 91 GLY A CA 1
ATOM 729 C C . GLY A 1 91 ? -2.898 -4.649 0.751 1.00 92.25 91 GLY A C 1
ATOM 730 O O . GLY A 1 91 ? -3.240 -4.461 1.917 1.00 92.25 91 GLY A O 1
ATOM 731 N N . LEU A 1 92 ? -3.433 -3.940 -0.252 1.00 93.19 92 LEU A N 1
ATOM 732 C CA . LEU A 1 92 ? -4.479 -2.937 -0.027 1.00 93.19 92 LEU A CA 1
ATOM 733 C C . LEU A 1 92 ? -5.737 -3.584 0.555 1.00 93.19 92 LEU A C 1
ATOM 735 O O . LEU A 1 92 ? -6.293 -3.078 1.530 1.00 93.19 92 LEU A O 1
ATOM 739 N N . ARG A 1 93 ? -6.169 -4.710 -0.024 1.00 93.06 93 ARG A N 1
ATOM 740 C CA . ARG A 1 93 ? -7.324 -5.470 0.462 1.00 93.06 93 ARG A CA 1
ATOM 741 C C . ARG A 1 93 ? -7.131 -5.881 1.920 1.00 93.06 93 ARG A C 1
ATOM 743 O O . ARG A 1 93 ? -8.025 -5.645 2.721 1.00 93.06 93 ARG A O 1
ATOM 750 N N . GLU A 1 94 ? -5.966 -6.419 2.271 1.00 92.50 94 GLU A N 1
ATOM 751 C CA . GLU A 1 94 ? -5.643 -6.823 3.646 1.00 92.50 94 GLU A CA 1
ATOM 752 C C . GLU A 1 94 ? -5.721 -5.655 4.634 1.00 92.50 94 GLU A C 1
ATOM 754 O O . GLU A 1 94 ? -6.407 -5.760 5.647 1.00 92.50 94 GLU A O 1
ATOM 759 N N . VAL A 1 95 ? -5.092 -4.517 4.321 1.00 92.12 95 VAL A N 1
ATOM 760 C CA . VAL A 1 95 ? -5.084 -3.332 5.201 1.00 92.12 95 VAL A CA 1
ATOM 761 C C . VAL A 1 95 ? -6.494 -2.770 5.403 1.00 92.12 95 VAL A C 1
ATOM 763 O O . VAL A 1 95 ? -6.854 -2.353 6.505 1.00 92.12 95 VAL A O 1
ATOM 766 N N . VAL A 1 96 ? -7.316 -2.757 4.351 1.00 90.62 96 VAL A N 1
ATOM 767 C CA . VAL A 1 96 ? -8.710 -2.303 4.447 1.00 90.62 96 VAL A CA 1
ATOM 768 C C .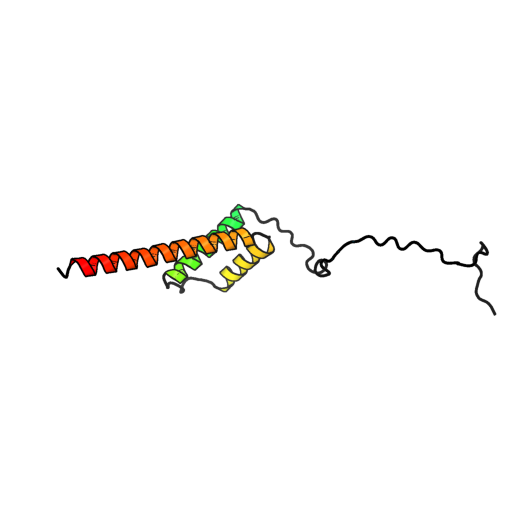 VAL A 1 96 ? -9.544 -3.285 5.268 1.00 90.62 96 VAL A C 1
ATOM 770 O O . VAL A 1 96 ? -10.293 -2.856 6.146 1.00 90.62 96 VAL A O 1
ATOM 773 N N . THR A 1 97 ? -9.400 -4.589 5.033 1.00 91.44 97 THR A N 1
ATOM 774 C CA . THR A 1 97 ? -10.102 -5.624 5.800 1.00 91.44 97 THR A CA 1
ATOM 775 C C . THR A 1 97 ? -9.722 -5.578 7.281 1.00 91.44 97 THR A C 1
ATOM 777 O O . THR A 1 97 ? -10.617 -5.562 8.124 1.00 91.44 97 THR A O 1
ATOM 780 N N . GLU A 1 98 ? -8.432 -5.478 7.609 1.00 90.44 98 GLU A N 1
ATOM 781 C CA . GLU A 1 98 ? -7.937 -5.333 8.986 1.00 90.44 98 GLU A CA 1
ATOM 782 C C . GLU A 1 98 ? -8.552 -4.103 9.667 1.00 90.44 98 GLU A C 1
ATOM 784 O O . GLU A 1 98 ? -9.070 -4.191 10.783 1.00 90.44 98 GLU A O 1
ATOM 789 N N . HIS A 1 99 ? -8.565 -2.958 8.978 1.00 88.44 99 HIS A N 1
ATOM 790 C CA . HIS A 1 99 ? -9.155 -1.737 9.519 1.00 88.44 99 HIS A CA 1
ATOM 791 C C . HIS A 1 99 ? -10.651 -1.886 9.810 1.00 88.44 99 HIS A C 1
ATOM 793 O O . HIS A 1 99 ? -11.118 -1.466 10.871 1.00 88.44 99 HIS A O 1
ATOM 799 N N . LEU A 1 100 ? -11.403 -2.485 8.884 1.00 86.94 100 LEU A N 1
ATOM 800 C CA . LEU A 1 100 ? -12.842 -2.687 9.036 1.00 86.94 100 LEU A CA 1
ATOM 801 C C . LEU A 1 100 ? -13.155 -3.656 10.176 1.00 86.94 100 LEU A C 1
ATOM 803 O O . LEU A 1 100 ? -14.018 -3.345 10.992 1.00 86.94 100 LEU A O 1
ATOM 807 N N . ILE A 1 101 ? -12.432 -4.774 10.287 1.00 88.06 101 ILE A N 1
ATOM 808 C CA . ILE A 1 101 ? -12.603 -5.729 11.392 1.00 88.06 101 ILE A CA 1
ATOM 809 C C . ILE A 1 101 ? -12.333 -5.040 12.731 1.00 88.06 101 ILE A C 1
ATOM 811 O O . ILE A 1 101 ? -13.152 -5.135 13.642 1.00 88.06 101 ILE A O 1
ATOM 815 N N . ASN A 1 102 ? -11.236 -4.286 12.836 1.00 85.81 102 ASN A N 1
ATOM 816 C CA . ASN A 1 102 ? -10.896 -3.567 14.061 1.00 85.81 102 ASN A CA 1
ATOM 817 C C . ASN A 1 102 ? -11.958 -2.522 14.419 1.00 85.81 102 ASN A C 1
ATOM 819 O O . ASN A 1 102 ? -12.390 -2.442 15.567 1.00 85.81 102 ASN A O 1
ATOM 823 N N . LYS A 1 103 ? -12.430 -1.736 13.446 1.00 82.75 103 LYS A N 1
ATOM 824 C CA . LYS A 1 103 ? -13.487 -0.742 13.681 1.00 82.75 103 LYS A CA 1
ATOM 825 C C . LYS A 1 103 ? -14.812 -1.382 14.082 1.00 82.75 103 LYS A C 1
ATOM 827 O O . LYS A 1 103 ? -15.442 -0.893 15.015 1.00 82.75 103 LYS A O 1
ATOM 832 N N . VAL A 1 104 ? -15.224 -2.456 13.414 1.00 82.00 104 VAL A N 1
ATOM 833 C CA . VAL A 1 104 ? -16.466 -3.175 13.731 1.00 82.00 104 VAL A CA 1
ATOM 834 C C . VAL A 1 104 ? -16.369 -3.840 15.101 1.00 82.00 104 VAL A C 1
ATOM 836 O O . VAL A 1 104 ? -17.290 -3.693 15.895 1.00 82.00 104 VAL A O 1
ATOM 839 N N . GLY A 1 105 ? -15.240 -4.476 15.426 1.00 75.88 105 GLY A N 1
ATOM 840 C CA . GLY A 1 105 ? -14.997 -5.059 16.746 1.00 75.88 105 GLY A CA 1
ATOM 841 C C . GLY A 1 105 ? -15.056 -4.022 17.872 1.00 75.88 105 GLY A C 1
ATOM 842 O O . GLY A 1 105 ? -15.635 -4.274 18.927 1.00 75.88 105 GLY A O 1
ATOM 843 N N . LEU A 1 106 ? -14.521 -2.819 17.651 1.00 72.50 106 LEU A N 1
ATOM 844 C CA . LEU A 1 106 ? -14.650 -1.721 18.615 1.00 72.50 106 LEU A CA 1
ATOM 845 C C . LEU A 1 106 ? -16.114 -1.308 18.827 1.00 72.50 106 LEU A C 1
ATOM 847 O O . LEU A 1 106 ? -16.504 -1.036 19.959 1.00 72.50 106 LEU A O 1
ATOM 851 N N . ILE A 1 107 ? -16.922 -1.286 17.763 1.00 75.94 107 ILE A N 1
ATOM 852 C CA . ILE A 1 107 ? -18.353 -0.965 17.848 1.00 75.94 107 ILE A CA 1
ATOM 853 C C . ILE A 1 107 ? -19.114 -2.065 18.593 1.00 75.94 107 ILE A C 1
ATOM 855 O O . ILE A 1 107 ? -19.936 -1.763 19.450 1.00 75.94 107 ILE A O 1
ATOM 859 N N . THR A 1 108 ? -18.854 -3.341 18.307 1.00 75.62 108 THR A N 1
ATOM 860 C CA . THR A 1 108 ? -19.556 -4.433 18.997 1.00 75.62 108 THR A CA 1
ATOM 861 C C . THR A 1 108 ? -19.236 -4.449 20.486 1.00 75.62 108 THR A C 1
ATOM 863 O O . THR A 1 108 ? -20.145 -4.603 21.291 1.00 75.62 108 THR A O 1
ATOM 866 N N . ASN A 1 109 ? -17.975 -4.228 20.869 1.00 67.12 109 ASN A N 1
ATOM 867 C CA . ASN A 1 109 ? -17.591 -4.181 22.282 1.00 67.12 109 ASN A CA 1
ATOM 868 C C . ASN A 1 109 ? -18.217 -2.981 23.011 1.00 67.12 109 ASN A C 1
ATOM 870 O O . ASN A 1 109 ? -18.762 -3.153 24.095 1.00 67.12 109 ASN A O 1
ATOM 874 N N . SER A 1 110 ? -18.237 -1.791 22.400 1.00 65.56 110 SER A N 1
ATOM 875 C CA . SER A 1 110 ? -18.857 -0.617 23.032 1.00 65.56 110 SER A CA 1
ATOM 876 C C . SER A 1 110 ? -20.377 -0.745 23.187 1.00 65.56 110 SER A C 1
ATOM 878 O O . SER A 1 110 ? -20.949 -0.236 24.155 1.00 65.56 110 SER A O 1
ATOM 880 N N . VAL A 1 111 ? -21.042 -1.455 22.270 1.00 68.88 111 VAL A N 1
ATOM 881 C CA . VAL A 1 111 ? -22.464 -1.799 22.402 1.00 68.88 111 VAL A CA 1
ATOM 882 C C . VAL A 1 111 ? -22.682 -2.804 23.536 1.00 68.88 111 VAL A C 1
ATOM 884 O O . VAL A 1 111 ? -23.630 -2.649 24.295 1.00 68.88 111 VAL A O 1
ATOM 887 N N . LEU A 1 112 ? -21.809 -3.798 23.710 1.00 62.41 112 LEU A N 1
ATOM 888 C CA . LEU A 1 112 ? -21.931 -4.753 24.818 1.00 62.41 112 LEU A CA 1
ATOM 889 C C . LEU A 1 112 ? -21.710 -4.086 26.188 1.00 62.41 112 LEU A C 1
ATOM 891 O O . LEU A 1 112 ? -22.480 -4.344 27.113 1.00 62.41 112 LEU A O 1
ATOM 895 N N . ASP A 1 113 ? -20.747 -3.166 26.304 1.00 59.91 113 ASP A N 1
ATOM 896 C CA . ASP A 1 113 ? -20.494 -2.422 27.551 1.00 59.91 113 ASP A CA 1
ATOM 897 C C . ASP A 1 113 ? -21.662 -1.497 27.939 1.00 59.91 113 ASP A C 1
ATOM 899 O O . ASP A 1 113 ? -22.014 -1.385 29.114 1.00 59.91 113 ASP A O 1
ATOM 903 N N . THR A 1 114 ? -22.317 -0.859 26.963 1.00 60.31 114 THR A N 1
ATOM 904 C CA . THR A 1 114 ? -23.489 -0.002 27.236 1.00 60.31 114 THR A CA 1
ATOM 905 C C . THR A 1 114 ? -24.738 -0.793 27.623 1.00 60.31 114 THR A C 1
ATOM 907 O O . THR A 1 114 ? -25.583 -0.270 28.347 1.00 60.31 114 THR A O 1
ATOM 910 N N . GLN A 1 115 ? -24.858 -2.051 27.194 1.00 59.28 115 GLN A N 1
ATOM 911 C CA . GLN A 1 115 ? -25.986 -2.919 27.551 1.00 59.28 115 GLN A CA 1
ATOM 912 C C . GLN A 1 115 ? -25.842 -3.493 28.973 1.00 59.28 115 GLN A C 1
ATOM 914 O O . GLN A 1 115 ? -26.848 -3.717 29.640 1.00 59.28 115 GLN A O 1
ATOM 919 N N . PHE A 1 116 ? -24.612 -3.691 29.466 1.00 56.59 116 PHE A N 1
ATOM 920 C CA . PHE A 1 116 ? -24.363 -4.307 30.777 1.00 56.59 116 PHE A CA 1
ATOM 921 C C . PHE A 1 116 ? -24.542 -3.345 31.968 1.00 56.59 116 PHE A C 1
ATOM 923 O O . PHE A 1 116 ? -24.891 -3.784 33.056 1.00 56.59 116 PHE A O 1
ATOM 930 N N . PHE A 1 117 ? -24.374 -2.031 31.780 1.00 57.41 117 PHE A N 1
ATOM 931 C CA . PHE A 1 117 ? -24.579 -1.029 32.845 1.00 57.41 117 PHE A CA 1
ATOM 932 C C . PHE A 1 117 ? -26.040 -0.567 33.024 1.00 57.41 117 PHE A C 1
ATOM 934 O O . PHE A 1 117 ? -26.308 0.289 33.866 1.00 57.41 117 PHE A O 1
ATOM 941 N N . SER A 1 118 ? -26.985 -1.110 32.247 1.00 56.66 118 SER A N 1
ATOM 942 C CA . SER A 1 118 ? -28.416 -0.768 32.317 1.00 56.66 118 SER A CA 1
ATOM 943 C C . SER A 1 118 ? -29.286 -1.856 32.976 1.00 56.66 118 SER A C 1
ATOM 945 O O . SER A 1 118 ? -30.511 -1.814 32.832 1.00 56.66 118 SER A O 1
ATOM 947 N N . SER A 1 119 ? -28.700 -2.839 33.666 1.00 50.66 119 SER A N 1
ATOM 948 C CA . SER A 1 119 ? -29.424 -3.865 34.444 1.00 50.66 119 SER A CA 1
ATOM 949 C C . SER A 1 119 ? -28.975 -3.906 35.895 1.00 50.66 119 SER A C 1
ATOM 951 O O . SER A 1 119 ? -27.768 -3.700 36.142 1.00 50.66 119 SER A O 1
#

Sequence (119 aa):
MAFPLDKEGRHASATAGLHKKSCHACTFVHCFVGFVQMTMDEKYVNSIWTLLRNAIQEIQKKNNSGLSFEELYRNAYTMVLHKHGEKLYTGLREVVTEHLINKVGLITNSVLDTQFFSS

pLDDT: mean 72.16, std 19.76, range [34.88, 93.94]

InterPro domains:
  IPR001373 Cullin, N-terminal [PF00888] (49-105)
  IPR016159 Cullin repeat-like-containing domain superfamily [SSF74788] (42-111)
  IPR045093 Cullin [PTHR11932] (40-104)